Protein AF-A0A920NCU8-F1 (afdb_monomer)

Radius of gyration: 13.33 Å; Cα contacts (8 Å, |Δi|>4): 46; chains: 1; bounding box: 30×21×39 Å

Foldseek 3Di:
DVVLAVVLVVVCVVVQVVLVVVVVHDDRDHDADPCCPPPDVVCNVNNVSRVVSVVVNVVPDDD

Solvent-accessible surface area (backbone atoms only — not comparable to full-atom values):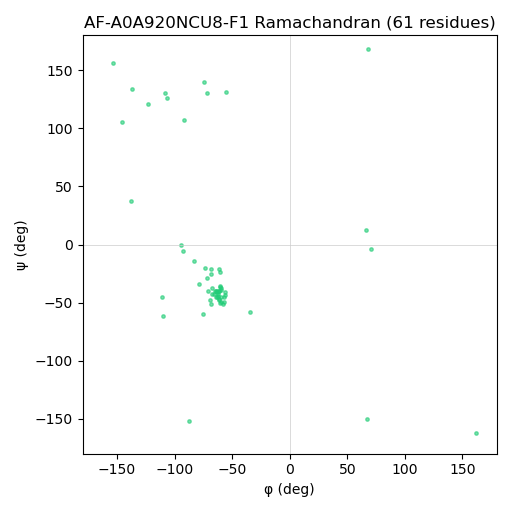 3782 Å² total; per-residue (Å²): 94,64,68,72,35,51,47,48,51,55,51,50,53,55,52,48,51,55,23,56,77,68,70,77,53,86,86,89,85,81,88,60,53,70,35,40,76,76,56,39,92,98,36,56,71,57,19,48,30,23,36,49,41,54,54,51,56,58,71,70,53,80,134

Mean predicted aligned error: 3.05 Å

Structure (mmCIF, N/CA/C/O backbone):
data_AF-A0A920NCU8-F1
#
_entry.id   AF-A0A920NCU8-F1
#
loop_
_atom_site.group_PDB
_atom_site.id
_atom_site.type_symbol
_atom_site.label_atom_id
_atom_site.label_alt_id
_atom_site.label_comp_id
_atom_site.label_asym_id
_atom_site.label_entity_id
_atom_site.label_seq_id
_atom_site.pdbx_PDB_ins_code
_atom_site.Cartn_x
_atom_site.Cartn_y
_atom_site.Cartn_z
_atom_site.occupancy
_atom_site.B_iso_or_equiv
_atom_site.auth_seq_id
_atom_site.auth_comp_id
_atom_site.auth_asym_id
_atom_site.auth_atom_id
_atom_site.pdbx_PDB_model_num
ATOM 1 N N . MET A 1 1 ? 0.185 -5.572 -11.692 1.00 86.06 1 MET A N 1
ATOM 2 C CA . MET A 1 1 ? -0.428 -4.693 -10.673 1.00 86.06 1 MET A CA 1
ATOM 3 C C . MET A 1 1 ? -1.220 -5.491 -9.648 1.00 86.06 1 MET A C 1
ATOM 5 O O . MET A 1 1 ? -0.808 -5.462 -8.496 1.00 86.06 1 MET A O 1
ATOM 9 N N . GLY A 1 2 ? -2.192 -6.308 -10.078 1.00 94.81 2 GLY A N 1
ATOM 10 C CA . GLY A 1 2 ? -3.062 -7.137 -9.220 1.00 94.81 2 GLY A CA 1
ATOM 11 C C . GLY A 1 2 ? -2.445 -7.730 -7.950 1.00 94.81 2 GLY A C 1
ATOM 12 O O . GLY A 1 2 ? -2.917 -7.465 -6.853 1.00 94.81 2 GLY A O 1
ATOM 13 N N . ILE A 1 3 ? -1.372 -8.515 -8.069 1.00 94.69 3 ILE A N 1
ATOM 14 C CA . ILE A 1 3 ? -0.792 -9.203 -6.902 1.00 94.69 3 ILE A CA 1
ATOM 15 C C . ILE A 1 3 ? -0.004 -8.233 -6.012 1.00 94.69 3 ILE A C 1
ATOM 17 O O . ILE A 1 3 ? -0.309 -8.063 -4.836 1.00 94.69 3 ILE A O 1
ATOM 21 N N . ASN A 1 4 ? 1.023 -7.594 -6.575 1.00 96.31 4 ASN A N 1
ATOM 22 C CA . ASN A 1 4 ? 1.997 -6.839 -5.787 1.00 96.31 4 ASN A CA 1
ATOM 23 C C . ASN A 1 4 ? 1.459 -5.530 -5.211 1.00 96.31 4 ASN A C 1
ATOM 25 O O . ASN A 1 4 ? 2.008 -5.072 -4.216 1.00 96.31 4 ASN A O 1
ATOM 29 N N . LEU A 1 5 ? 0.488 -4.892 -5.868 1.00 96.06 5 LEU A N 1
ATOM 30 C CA . LEU A 1 5 ? -0.023 -3.589 -5.453 1.00 96.06 5 LEU A CA 1
ATOM 31 C C . LEU A 1 5 ? -1.443 -3.715 -4.915 1.00 96.06 5 LEU A C 1
ATOM 33 O O . LEU A 1 5 ? -1.659 -3.461 -3.734 1.00 96.06 5 LEU A O 1
ATOM 37 N N . ASP A 1 6 ? -2.382 -4.172 -5.744 1.00 97.19 6 ASP A N 1
ATOM 38 C CA . ASP A 1 6 ? -3.803 -4.186 -5.379 1.00 97.19 6 ASP A CA 1
ATOM 39 C C . ASP A 1 6 ? -4.063 -5.153 -4.215 1.00 97.19 6 ASP A C 1
ATOM 41 O O . ASP A 1 6 ? -4.727 -4.800 -3.241 1.00 97.19 6 ASP A O 1
ATOM 45 N N . GLY A 1 7 ? -3.451 -6.341 -4.249 1.00 97.75 7 GLY A N 1
ATOM 46 C CA . GLY A 1 7 ? -3.513 -7.313 -3.158 1.00 97.75 7 GLY A CA 1
ATOM 47 C C . GLY A 1 7 ? -3.013 -6.745 -1.828 1.00 97.75 7 GLY A C 1
ATOM 48 O O . GLY A 1 7 ? -3.679 -6.887 -0.800 1.00 97.75 7 GLY A O 1
ATOM 49 N N . THR A 1 8 ? -1.877 -6.041 -1.832 1.00 97.38 8 THR A N 1
ATOM 50 C CA . THR A 1 8 ? -1.376 -5.379 -0.619 1.00 97.38 8 THR A CA 1
ATOM 51 C C . THR A 1 8 ? -2.275 -4.229 -0.182 1.00 97.38 8 THR A C 1
ATOM 53 O O . THR A 1 8 ? -2.561 -4.131 1.007 1.00 97.38 8 THR A O 1
ATOM 56 N N . PHE A 1 9 ? -2.765 -3.398 -1.107 1.00 96.75 9 PHE A N 1
ATOM 57 C CA . PHE A 1 9 ? -3.672 -2.294 -0.790 1.00 96.75 9 PHE A CA 1
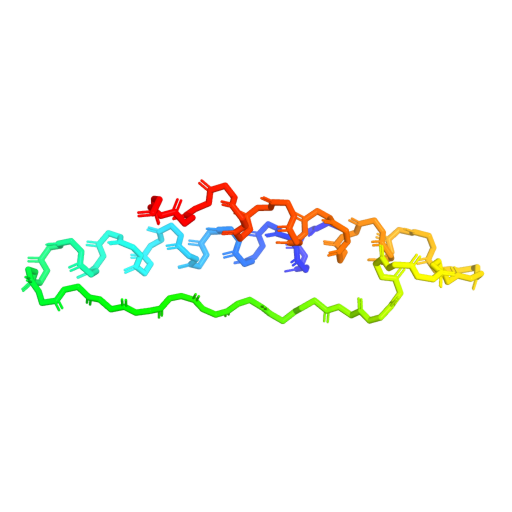ATOM 58 C C . PHE A 1 9 ? -4.939 -2.791 -0.086 1.00 96.75 9 PHE A C 1
ATOM 60 O O . PHE A 1 9 ? -5.278 -2.299 0.990 1.00 96.75 9 PHE A O 1
ATOM 67 N N . PHE A 1 10 ? -5.615 -3.796 -0.648 1.00 97.94 10 PHE A N 1
ATOM 68 C CA . PHE A 1 10 ? -6.832 -4.335 -0.044 1.00 97.94 10 PHE A CA 1
ATOM 69 C C . PHE A 1 10 ? -6.554 -5.001 1.303 1.00 97.94 10 PHE A C 1
ATOM 71 O O . PHE A 1 10 ? -7.301 -4.779 2.252 1.00 97.94 10 PHE A O 1
ATOM 78 N N . THR A 1 11 ? -5.442 -5.728 1.425 1.00 97.81 11 THR A N 1
ATOM 79 C CA . THR A 1 11 ? -5.033 -6.333 2.702 1.00 97.81 11 THR A CA 1
ATOM 80 C C . THR A 1 11 ? -4.780 -5.264 3.765 1.00 97.81 11 THR A C 1
ATOM 82 O O . THR A 1 11 ? -5.285 -5.364 4.879 1.00 97.81 11 THR A O 1
ATOM 85 N N . PHE A 1 12 ? -4.039 -4.209 3.422 1.00 97.50 12 PHE A N 1
ATOM 86 C CA . PHE A 1 12 ? -3.764 -3.094 4.326 1.00 97.50 12 PHE A CA 1
ATOM 87 C C . PHE A 1 12 ? -5.029 -2.351 4.719 1.00 97.50 12 PHE A C 1
ATOM 89 O O . PHE A 1 12 ? -5.174 -2.002 5.885 1.00 97.50 12 PHE A O 1
ATOM 96 N N . ARG A 1 13 ? -5.954 -2.134 3.780 1.00 97.12 13 ARG A N 1
ATOM 97 C CA . ARG A 1 13 ? -7.230 -1.473 4.055 1.00 97.12 13 ARG A CA 1
ATOM 98 C C . ARG A 1 13 ? -8.041 -2.238 5.096 1.00 97.12 13 ARG A C 1
ATOM 100 O O . ARG A 1 13 ? -8.511 -1.627 6.051 1.00 97.12 13 ARG A O 1
ATOM 107 N N . GLU A 1 14 ? -8.203 -3.549 4.934 1.00 98.38 14 GLU A N 1
ATOM 108 C CA . GLU A 1 14 ? -8.974 -4.345 5.896 1.00 98.38 14 GLU A CA 1
ATOM 109 C C . GLU A 1 14 ? -8.229 -4.496 7.232 1.00 98.38 14 GLU A C 1
ATOM 111 O O . GLU A 1 14 ? -8.828 -4.329 8.292 1.00 98.38 14 GLU A O 1
ATOM 116 N N . ALA A 1 15 ? -6.907 -4.695 7.211 1.00 97.38 15 ALA A N 1
ATOM 117 C CA . ALA A 1 15 ? -6.105 -4.729 8.433 1.00 97.38 15 ALA A CA 1
ATOM 118 C C . ALA A 1 15 ? -6.164 -3.399 9.205 1.00 97.38 15 ALA A C 1
ATOM 120 O O . ALA A 1 15 ? -6.285 -3.409 10.427 1.00 97.38 15 ALA A O 1
ATOM 121 N N . ALA A 1 16 ? -6.130 -2.258 8.509 1.00 95.94 16 ALA A N 1
ATOM 122 C CA . ALA A 1 16 ? -6.264 -0.939 9.120 1.00 95.94 16 ALA A CA 1
ATOM 123 C C . ALA A 1 16 ? -7.624 -0.764 9.805 1.00 95.94 16 ALA A C 1
ATOM 125 O O . ALA A 1 16 ? -7.659 -0.302 10.943 1.00 95.94 16 ALA A O 1
ATOM 126 N N . LYS A 1 17 ? -8.727 -1.185 9.166 1.00 96.88 17 LYS A N 1
ATOM 127 C CA . LYS A 1 17 ? -10.058 -1.182 9.801 1.00 96.88 17 LYS A CA 1
ATOM 128 C C . LYS A 1 17 ? -10.055 -2.001 11.091 1.00 96.88 17 LYS A C 1
ATOM 130 O O . LYS A 1 17 ? -10.409 -1.477 12.136 1.00 96.88 17 LYS A O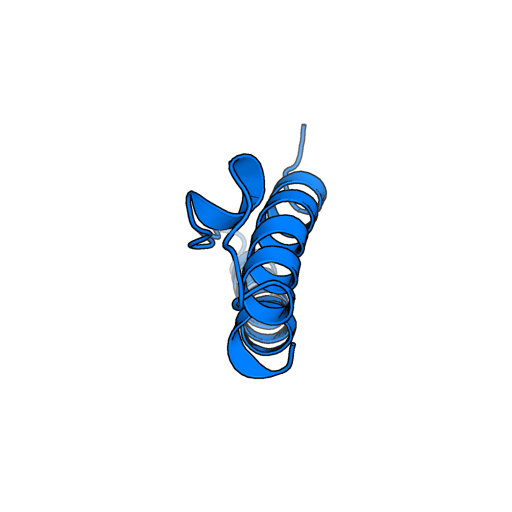 1
ATOM 135 N N . HIS A 1 18 ? -9.531 -3.227 11.052 1.00 97.56 18 HIS A N 1
ATOM 136 C CA . HIS A 1 18 ? -9.417 -4.064 12.251 1.00 97.56 18 HIS A CA 1
ATOM 137 C C . HIS A 1 18 ? -8.536 -3.448 13.353 1.00 97.56 18 HIS A C 1
ATOM 139 O O . HIS A 1 18 ? -8.813 -3.631 14.537 1.00 97.56 18 HIS A O 1
ATOM 145 N N . MET A 1 19 ? -7.458 -2.739 12.996 1.00 97.00 19 MET A N 1
ATOM 146 C CA . MET A 1 19 ? -6.610 -2.027 13.963 1.00 97.00 19 MET A CA 1
ATOM 147 C C . MET A 1 19 ? -7.340 -0.846 14.615 1.00 97.00 19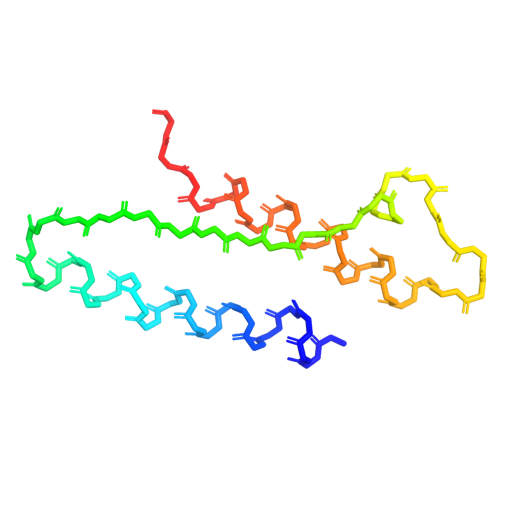 MET A C 1
ATOM 149 O O . MET A 1 19 ? -7.138 -0.607 15.805 1.00 97.00 19 MET A O 1
ATOM 153 N N . ILE A 1 20 ? -8.170 -0.131 13.849 1.00 95.94 20 ILE A N 1
ATOM 154 C CA . ILE A 1 20 ? -9.005 0.973 14.336 1.00 95.94 20 ILE A CA 1
ATOM 155 C C . ILE A 1 20 ? -10.094 0.434 15.268 1.00 95.94 20 ILE A C 1
ATOM 157 O O . ILE A 1 20 ? -10.189 0.897 16.400 1.00 95.94 20 ILE A O 1
ATOM 161 N N . ASP A 1 21 ? -10.846 -0.581 14.834 1.00 98.06 21 ASP A N 1
ATOM 162 C CA . ASP A 1 21 ? -11.965 -1.154 15.595 1.00 98.06 21 ASP A CA 1
ATOM 163 C C . ASP A 1 21 ? -11.518 -1.731 16.944 1.00 98.06 21 ASP A C 1
ATOM 165 O O . ASP A 1 21 ? -12.218 -1.606 17.946 1.00 98.06 21 ASP A O 1
ATOM 169 N N . ARG A 1 22 ? -10.325 -2.341 16.993 1.00 97.56 22 ARG A N 1
ATOM 170 C CA . ARG A 1 22 ? -9.754 -2.882 18.236 1.00 97.56 22 ARG A CA 1
ATOM 171 C C . ARG A 1 22 ? -9.244 -1.793 19.188 1.00 97.56 22 ARG A C 1
ATOM 173 O O . ARG A 1 22 ? -9.040 -2.072 20.362 1.00 97.56 22 ARG A O 1
ATOM 180 N N . GLY A 1 23 ? -8.972 -0.579 18.705 1.00 97.12 23 GLY A N 1
ATOM 181 C CA . GLY A 1 23 ? -8.475 0.541 19.519 1.00 97.12 23 GLY A CA 1
ATOM 182 C C . GLY A 1 23 ? -7.027 0.415 20.023 1.00 97.12 23 GLY A C 1
ATOM 183 O O . GLY A 1 23 ? -6.496 1.350 20.611 1.00 97.12 23 GLY A O 1
ATOM 184 N N . GLU A 1 24 ? -6.352 -0.706 19.764 1.00 96.06 24 GLU A N 1
ATOM 185 C CA . GLU A 1 24 ? -4.961 -0.960 20.180 1.00 96.06 24 GLU A CA 1
ATOM 186 C C . GLU A 1 24 ? -3.929 -0.574 19.104 1.00 96.06 24 GLU A C 1
ATOM 188 O O . GLU A 1 24 ? -2.718 -0.658 19.317 1.00 96.06 24 GLU A O 1
ATOM 193 N N . GLY A 1 25 ? -4.394 -0.182 17.913 1.00 92.44 25 GLY A N 1
ATOM 194 C CA . GLY A 1 25 ? -3.538 0.161 16.782 1.00 92.44 25 GLY A CA 1
ATOM 195 C C . GLY A 1 25 ? -2.768 -1.037 1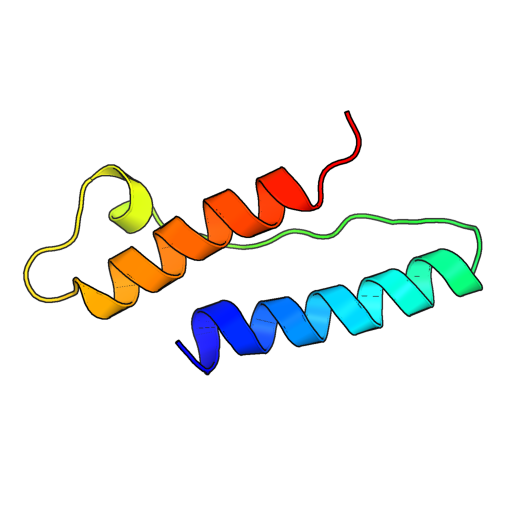6.212 1.00 92.44 25 GLY A C 1
ATOM 196 O O . GLY A 1 25 ? -3.239 -2.179 16.210 1.00 92.44 25 GLY A O 1
ATOM 197 N N . GLY A 1 26 ? -1.580 -0.768 15.661 1.00 93.44 26 GLY A N 1
ATOM 198 C CA . GLY A 1 26 ? -0.718 -1.791 15.068 1.00 93.44 26 GLY A CA 1
ATOM 199 C C . GLY A 1 26 ? 0.353 -1.229 14.136 1.00 93.44 26 GLY A C 1
ATOM 200 O O . GLY A 1 26 ? 0.697 -0.043 14.186 1.00 93.44 26 GLY A O 1
ATOM 201 N N . ARG A 1 27 ? 0.918 -2.105 13.301 1.00 95.31 27 ARG A N 1
ATOM 202 C CA . ARG A 1 27 ? 1.898 -1.765 12.262 1.00 95.31 27 ARG A CA 1
ATOM 203 C C . ARG A 1 27 ? 1.564 -2.512 10.975 1.00 95.31 27 ARG A C 1
ATOM 205 O O . ARG A 1 27 ? 1.324 -3.715 11.007 1.00 95.31 27 ARG A O 1
ATOM 212 N N . LEU A 1 28 ? 1.590 -1.798 9.853 1.00 96.12 28 LEU A N 1
ATOM 213 C CA . LEU A 1 28 ? 1.484 -2.364 8.509 1.00 96.12 28 LEU A CA 1
ATOM 214 C C . LEU A 1 28 ? 2.862 -2.301 7.848 1.00 96.12 28 LEU A C 1
ATOM 216 O O . LEU A 1 28 ? 3.481 -1.238 7.811 1.00 96.12 28 LEU A O 1
ATOM 220 N N . ILE A 1 29 ? 3.351 -3.436 7.352 1.00 95.88 29 ILE A N 1
ATOM 221 C CA . ILE A 1 29 ? 4.688 -3.557 6.759 1.00 95.88 29 ILE A CA 1
ATOM 222 C C . ILE A 1 29 ? 4.539 -4.088 5.338 1.00 95.88 29 ILE A C 1
ATOM 224 O O . ILE A 1 29 ? 3.974 -5.157 5.123 1.00 95.88 29 ILE A O 1
ATOM 228 N N . GLY A 1 30 ? 5.026 -3.318 4.363 1.00 95.38 30 GLY A N 1
ATOM 229 C CA . GLY A 1 30 ? 4.981 -3.670 2.945 1.00 95.38 30 GLY A CA 1
ATOM 230 C C . GLY A 1 30 ? 6.364 -4.023 2.414 1.00 95.38 30 GLY A C 1
ATOM 231 O O . GLY A 1 30 ? 7.313 -3.259 2.590 1.00 95.38 30 GLY A O 1
ATOM 232 N N . THR A 1 31 ? 6.484 -5.154 1.720 1.00 95.88 31 THR A N 1
ATOM 233 C CA . THR A 1 31 ? 7.751 -5.587 1.114 1.00 95.88 31 THR A CA 1
ATOM 234 C C . THR A 1 31 ? 7.870 -5.087 -0.324 1.00 95.88 31 THR A C 1
ATOM 236 O O . THR A 1 31 ? 7.220 -5.587 -1.254 1.00 95.88 31 THR A O 1
ATOM 239 N N . SER A 1 32 ? 8.746 -4.100 -0.519 1.00 95.81 32 SER A N 1
ATOM 240 C CA . SER A 1 32 ? 9.130 -3.628 -1.850 1.00 95.81 32 SER A CA 1
ATOM 241 C C . SER A 1 32 ? 10.313 -4.442 -2.418 1.00 95.81 32 SER A C 1
ATOM 243 O O . SER A 1 32 ? 10.453 -5.629 -2.133 1.00 95.81 32 SER A O 1
ATOM 245 N N . SER A 1 33 ? 11.135 -3.846 -3.278 1.00 96.19 33 SER A N 1
ATOM 246 C CA . SER A 1 33 ? 12.330 -4.446 -3.865 1.00 96.19 33 SER A CA 1
ATOM 247 C C . SER A 1 33 ? 13.339 -3.361 -4.232 1.00 96.19 33 SER A C 1
ATOM 249 O O . SER A 1 33 ? 12.962 -2.222 -4.504 1.00 96.19 33 SER A O 1
AT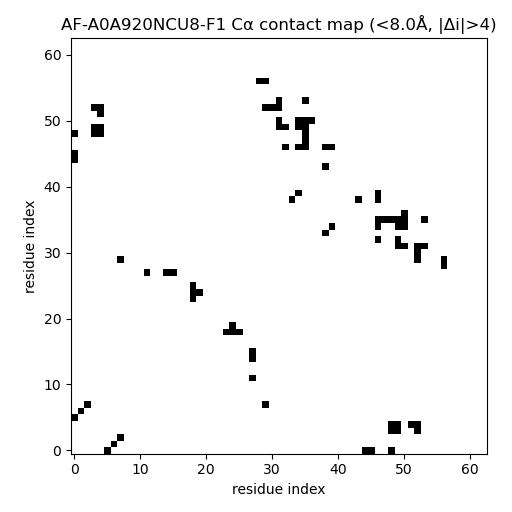O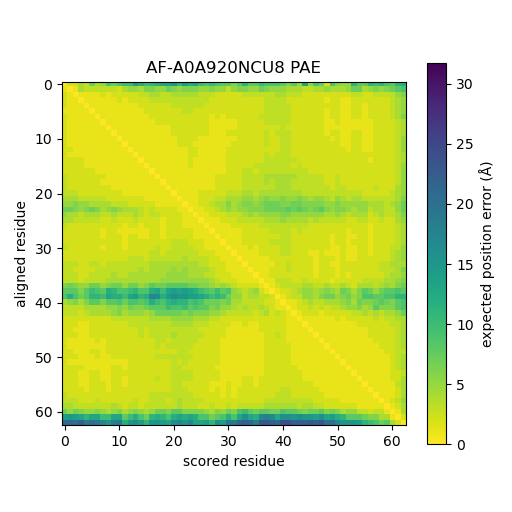M 251 N N . THR A 1 34 ? 14.619 -3.719 -4.315 1.00 96.31 34 THR A N 1
ATOM 252 C CA . THR A 1 34 ? 15.682 -2.842 -4.833 1.00 96.31 34 THR A CA 1
ATOM 253 C C . THR A 1 34 ? 15.442 -2.422 -6.286 1.00 96.31 34 THR A C 1
ATOM 255 O O . THR A 1 34 ? 15.902 -1.350 -6.686 1.00 96.31 34 THR A O 1
ATOM 258 N N . SER A 1 35 ? 14.662 -3.204 -7.046 1.00 95.38 35 SER A N 1
ATOM 259 C CA . SER A 1 35 ? 14.224 -2.864 -8.406 1.00 95.38 35 SER A CA 1
ATOM 260 C C . SER A 1 35 ? 13.382 -1.588 -8.465 1.00 95.38 35 SER A C 1
ATOM 262 O O . SER A 1 35 ? 13.270 -0.985 -9.525 1.00 95.38 35 SER A O 1
ATOM 264 N N . ALA A 1 36 ? 12.784 -1.169 -7.343 1.00 95.00 36 ALA A N 1
ATOM 265 C CA . ALA A 1 36 ? 12.047 0.087 -7.243 1.00 95.00 36 ALA A CA 1
ATOM 266 C C . ALA A 1 36 ? 12.954 1.326 -7.337 1.00 95.00 36 ALA A C 1
ATOM 268 O O . ALA A 1 36 ? 12.457 2.413 -7.609 1.00 95.00 36 ALA A O 1
ATOM 269 N N . ILE A 1 37 ? 14.256 1.169 -7.071 1.00 94.25 37 ILE A N 1
ATOM 270 C CA . ILE A 1 37 ? 15.232 2.267 -7.004 1.00 94.25 37 ILE A CA 1
ATOM 271 C C . ILE A 1 37 ? 16.208 2.192 -8.180 1.00 94.25 37 ILE A C 1
ATOM 273 O O . ILE A 1 37 ? 16.467 3.198 -8.828 1.00 94.25 37 ILE A O 1
ATOM 277 N N . HIS A 1 38 ? 16.727 1.000 -8.480 1.00 92.19 38 HIS A N 1
ATOM 278 C CA . HIS A 1 38 ? 17.780 0.818 -9.487 1.00 92.19 38 HIS A CA 1
ATOM 279 C C . HIS A 1 38 ? 17.241 0.467 -10.884 1.00 92.19 38 HIS A C 1
ATOM 281 O O . HIS A 1 38 ? 18.019 0.281 -11.816 1.00 92.19 38 HIS A O 1
ATOM 287 N N . GLY A 1 39 ? 15.917 0.353 -11.035 1.00 81.38 39 GLY A N 1
ATOM 288 C CA . GLY A 1 39 ? 15.301 -0.227 -12.225 1.00 81.38 39 GLY A CA 1
ATOM 289 C C . GLY A 1 39 ? 15.577 -1.730 -12.344 1.00 81.38 39 GLY A C 1
ATOM 290 O O . GLY A 1 39 ? 16.379 -2.310 -11.612 1.00 81.38 39 GLY A O 1
ATOM 291 N N . ALA A 1 40 ? 14.867 -2.396 -13.250 1.00 84.56 40 ALA A N 1
ATOM 292 C CA . ALA A 1 40 ? 15.117 -3.795 -13.580 1.00 84.56 40 ALA A CA 1
ATOM 293 C C . ALA A 1 40 ? 14.839 -4.004 -15.066 1.00 84.56 40 ALA A C 1
ATOM 295 O O . ALA A 1 40 ? 13.681 -4.007 -15.484 1.00 84.56 40 ALA A O 1
ATOM 296 N N . ALA A 1 41 ? 15.907 -4.147 -15.855 1.00 91.12 41 ALA A N 1
ATOM 297 C CA . ALA A 1 41 ? 15.794 -4.382 -17.289 1.00 91.12 41 ALA A CA 1
ATOM 298 C C . ALA A 1 41 ? 14.916 -5.612 -17.553 1.00 91.12 41 ALA A C 1
ATOM 300 O O . ALA A 1 41 ? 15.127 -6.663 -16.943 1.00 91.12 41 ALA A O 1
ATOM 301 N N . ARG A 1 42 ? 13.946 -5.477 -18.467 1.00 93.50 42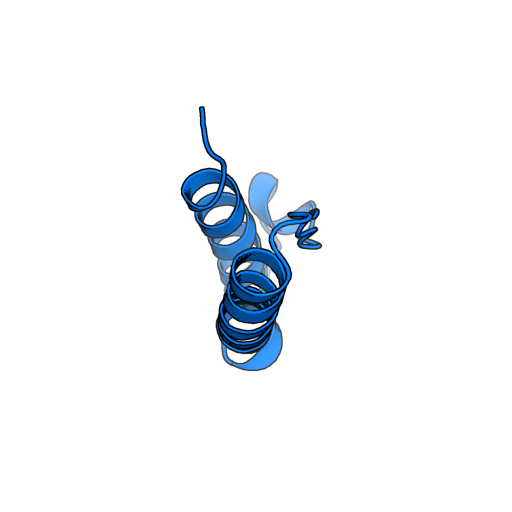 ARG A N 1
ATOM 302 C CA . ARG A 1 42 ? 12.964 -6.514 -18.829 1.00 93.50 42 ARG A CA 1
ATOM 303 C C . ARG A 1 42 ? 11.985 -6.881 -17.709 1.00 93.50 42 ARG A C 1
ATOM 305 O O . ARG A 1 42 ? 11.315 -7.908 -17.798 1.00 93.50 42 ARG A O 1
ATOM 312 N N . ASN A 1 43 ? 11.927 -6.088 -16.641 1.00 92.50 43 ASN A N 1
ATOM 313 C CA . ASN A 1 43 ? 11.015 -6.295 -15.521 1.00 92.50 43 ASN A CA 1
ATOM 314 C C . ASN A 1 43 ? 10.391 -4.971 -15.045 1.00 92.50 43 ASN A C 1
ATOM 316 O O . ASN A 1 43 ? 10.182 -4.735 -13.853 1.00 92.50 43 ASN A O 1
ATOM 320 N N . GLU A 1 44 ? 10.091 -4.091 -15.997 1.00 94.94 44 GLU A N 1
ATOM 321 C CA . GLU A 1 44 ? 9.610 -2.724 -15.798 1.00 94.94 44 GLU A CA 1
ATOM 322 C C . GLU A 1 44 ? 8.257 -2.721 -15.082 1.00 94.94 44 GLU A C 1
ATOM 324 O O . GLU A 1 44 ? 8.052 -1.968 -14.133 1.00 94.94 44 GLU A O 1
ATOM 329 N N . ALA A 1 45 ? 7.351 -3.624 -15.471 1.00 94.50 45 ALA A N 1
ATOM 330 C CA . ALA A 1 45 ? 6.037 -3.759 -14.847 1.00 94.50 45 ALA A CA 1
ATOM 331 C C . ALA A 1 45 ? 6.134 -4.169 -13.366 1.00 94.50 45 ALA A C 1
ATOM 333 O O . ALA A 1 45 ? 5.398 -3.654 -12.522 1.00 94.50 45 ALA A O 1
ATOM 334 N N . TYR A 1 46 ? 7.059 -5.068 -13.023 1.00 95.31 46 TYR A N 1
ATOM 335 C CA . TYR A 1 46 ? 7.328 -5.432 -11.634 1.00 95.31 46 TYR A CA 1
ATOM 336 C C . TYR A 1 46 ? 7.989 -4.278 -10.878 1.00 95.31 46 TYR A C 1
ATOM 338 O O . TYR A 1 46 ? 7.524 -3.924 -9.793 1.00 95.31 46 TYR A O 1
ATOM 346 N N . ALA A 1 47 ? 9.022 -3.651 -11.449 1.00 95.88 47 ALA A N 1
ATOM 347 C CA . ALA A 1 47 ? 9.690 -2.498 -10.853 1.00 95.88 47 ALA A CA 1
ATOM 348 C C . ALA A 1 47 ? 8.695 -1.364 -10.563 1.00 95.88 47 ALA A C 1
ATOM 350 O O . ALA A 1 47 ? 8.705 -0.818 -9.461 1.00 95.88 47 ALA A O 1
ATOM 351 N N . ALA A 1 48 ? 7.753 -1.110 -11.476 1.00 95.62 48 ALA A N 1
ATOM 352 C CA . ALA A 1 48 ? 6.658 -0.168 -11.282 1.00 95.62 48 ALA A CA 1
ATOM 353 C C . ALA A 1 48 ? 5.769 -0.549 -10.087 1.00 95.62 48 ALA A C 1
ATOM 355 O O . ALA A 1 48 ? 5.491 0.306 -9.248 1.00 95.62 48 ALA A O 1
ATOM 356 N N . THR A 1 49 ? 5.383 -1.828 -9.931 1.00 97.00 49 THR A N 1
ATOM 357 C CA . THR A 1 49 ? 4.612 -2.257 -8.740 1.00 97.00 49 THR A CA 1
ATOM 358 C C . THR A 1 49 ? 5.371 -1.991 -7.439 1.00 97.00 49 THR A C 1
ATOM 360 O O . THR A 1 49 ? 4.776 -1.617 -6.431 1.00 97.00 49 THR A O 1
ATOM 363 N N . LYS A 1 50 ? 6.697 -2.169 -7.447 1.00 96.69 50 LYS A N 1
ATOM 364 C CA . LYS A 1 50 ? 7.546 -2.003 -6.264 1.00 96.69 50 LYS A CA 1
ATOM 365 C C . LYS A 1 50 ? 7.829 -0.528 -5.964 1.00 96.69 50 LYS A C 1
ATOM 367 O O . LYS A 1 50 ? 7.836 -0.147 -4.795 1.00 96.69 50 LYS A O 1
ATOM 372 N N . GLY A 1 51 ? 7.948 0.319 -6.985 1.00 96.88 51 GLY A N 1
ATOM 373 C CA . GLY A 1 51 ? 7.949 1.776 -6.833 1.00 96.88 51 GLY A CA 1
ATOM 374 C C . GLY A 1 51 ? 6.638 2.289 -6.232 1.00 96.88 51 GLY A C 1
ATOM 375 O O . GLY A 1 51 ? 6.657 3.008 -5.233 1.00 96.88 51 GLY A O 1
ATOM 376 N N . ALA A 1 52 ? 5.498 1.833 -6.760 1.00 97.00 52 ALA A N 1
ATOM 377 C CA . ALA A 1 52 ? 4.178 2.174 -6.232 1.00 97.00 52 ALA A CA 1
ATOM 378 C C . ALA A 1 52 ? 3.998 1.731 -4.769 1.00 97.00 52 ALA A C 1
ATOM 380 O O . ALA A 1 52 ? 3.467 2.491 -3.964 1.00 97.00 52 ALA A O 1
ATOM 381 N N . MET A 1 53 ? 4.517 0.554 -4.391 1.00 97.56 53 MET A N 1
ATOM 382 C CA . MET A 1 53 ? 4.530 0.087 -2.998 1.00 97.56 53 MET A CA 1
ATOM 383 C C . MET A 1 53 ? 5.221 1.083 -2.054 1.00 97.56 53 MET A C 1
ATOM 385 O O . MET A 1 53 ? 4.704 1.366 -0.974 1.00 97.56 53 MET A O 1
ATOM 389 N N . LEU A 1 54 ? 6.370 1.644 -2.456 1.00 96.75 54 LEU A N 1
ATOM 390 C CA . LEU A 1 54 ? 7.084 2.633 -1.639 1.00 96.75 54 LEU A CA 1
ATOM 391 C C . LEU A 1 54 ? 6.256 3.907 -1.450 1.00 96.75 54 LEU A C 1
ATOM 393 O O . LEU A 1 54 ? 6.169 4.416 -0.334 1.00 96.75 54 LEU A O 1
ATOM 397 N N . ALA A 1 55 ? 5.648 4.413 -2.525 1.00 96.62 55 ALA A N 1
ATOM 398 C CA . ALA A 1 55 ? 4.789 5.593 -2.464 1.00 96.62 55 ALA A CA 1
ATOM 399 C C . ALA A 1 55 ? 3.554 5.351 -1.579 1.00 96.62 55 ALA A C 1
ATOM 401 O O . ALA A 1 55 ? 3.255 6.169 -0.713 1.00 96.62 55 ALA A O 1
ATOM 402 N N . MET A 1 56 ? 2.894 4.199 -1.735 1.00 96.62 56 MET A N 1
ATOM 403 C CA . MET A 1 56 ? 1.714 3.825 -0.953 1.00 96.62 56 MET A CA 1
ATOM 404 C C . MET A 1 56 ? 2.021 3.745 0.547 1.00 96.62 56 MET A C 1
ATOM 406 O O . MET A 1 56 ? 1.331 4.372 1.343 1.00 96.62 56 MET A O 1
ATOM 410 N N . VAL A 1 57 ? 3.075 3.024 0.948 1.00 95.94 57 VAL A N 1
ATOM 411 C CA . VAL A 1 57 ? 3.445 2.890 2.371 1.00 95.94 57 VAL A CA 1
ATOM 412 C C . VAL A 1 57 ? 3.793 4.248 2.985 1.00 95.94 57 VAL A C 1
ATOM 414 O O . VAL A 1 57 ? 3.396 4.528 4.113 1.00 95.94 57 VAL A O 1
ATOM 417 N N . ARG A 1 58 ? 4.495 5.117 2.243 1.00 94.81 58 ARG A N 1
ATOM 418 C CA . ARG A 1 58 ? 4.795 6.486 2.694 1.00 94.81 58 ARG A CA 1
ATOM 419 C C . ARG A 1 58 ? 3.531 7.324 2.864 1.00 94.81 58 ARG A C 1
ATOM 421 O O . ARG A 1 58 ? 3.448 8.058 3.837 1.00 94.81 58 ARG A O 1
ATOM 428 N N . GLY A 1 59 ? 2.557 7.188 1.965 1.00 93.69 59 GLY A N 1
ATOM 429 C CA . GLY A 1 59 ? 1.271 7.882 2.068 1.00 93.69 59 GLY A CA 1
ATOM 430 C C . GLY A 1 59 ? 0.391 7.402 3.229 1.00 93.69 59 GLY A C 1
ATOM 431 O O . GLY A 1 59 ? -0.424 8.168 3.724 1.00 93.69 59 GLY A O 1
ATOM 432 N N . LEU A 1 60 ? 0.563 6.156 3.683 1.00 91.06 60 LEU A N 1
ATOM 433 C CA . LEU A 1 60 ? -0.172 5.591 4.826 1.00 91.06 60 LEU A CA 1
ATOM 434 C C . LEU A 1 60 ? 0.439 5.941 6.189 1.00 91.06 60 LEU A C 1
ATOM 436 O O . LEU A 1 60 ? -0.189 5.720 7.223 1.00 91.06 60 LEU A O 1
ATOM 440 N N . ARG A 1 61 ? 1.675 6.442 6.217 1.00 85.31 61 ARG A N 1
ATOM 441 C CA . ARG A 1 61 ? 2.341 6.837 7.455 1.00 85.31 61 ARG A CA 1
ATOM 442 C C . ARG A 1 61 ? 1.706 8.125 7.999 1.00 85.31 61 ARG A C 1
ATOM 444 O O . ARG A 1 61 ? 1.621 9.118 7.287 1.00 85.31 61 ARG A O 1
ATOM 451 N N . LEU A 1 62 ? 1.348 8.129 9.284 1.00 69.31 62 LEU A N 1
ATOM 452 C CA 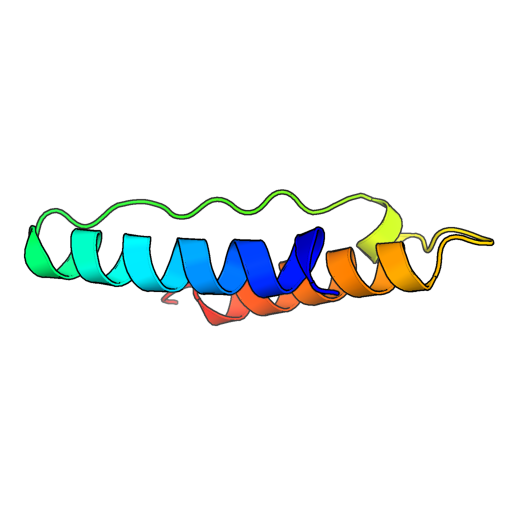. LEU A 1 62 ? 1.107 9.366 10.037 1.00 69.31 62 LEU A CA 1
ATOM 453 C C . LEU A 1 62 ? 2.463 10.024 10.360 1.00 69.31 62 LEU A C 1
ATOM 455 O O . LEU A 1 62 ? 3.425 9.302 10.639 1.00 69.31 62 LEU A O 1
ATOM 459 N N . ASN A 1 63 ? 2.541 11.356 10.251 1.00 53.00 63 ASN A N 1
ATOM 460 C CA . ASN A 1 63 ? 3.783 12.141 10.379 1.00 53.00 63 ASN A CA 1
ATOM 461 C C . ASN A 1 63 ? 4.605 11.769 11.621 1.00 53.00 63 ASN A C 1
ATOM 463 O O . ASN A 1 63 ? 4.039 11.866 12.731 1.00 53.00 63 ASN A O 1
#

Sequence (63 aa):
MGINLDGTFFTFREAAKHMIDRGEGGRLIGTSSTSAIHGAARNEAYAATKGAMLAMVRGLRLN

pLDDT: mean 94.01, std 6.94, range [53.0, 98.38]

Secondary structure (DSSP, 8-state):
-IIIIIIHHHHHHHHHHHHHHHSS---------THHHH--TT-HHHHHHHHHHHHHHHHHS--